Protein AF-A0AAN4Z8K8-F1 (afdb_monomer)

pLDDT: mean 81.47, std 10.93, range [53.19, 94.12]

Structure (mmCIF, N/CA/C/O backbone):
data_AF-A0AAN4Z8K8-F1
#
_entry.id   AF-A0AAN4Z8K8-F1
#
loop_
_atom_site.group_PDB
_atom_site.id
_atom_site.type_symbol
_atom_site.label_atom_id
_atom_site.label_alt_id
_atom_site.label_comp_id
_atom_site.label_asym_id
_atom_site.label_entity_id
_atom_site.label_seq_id
_atom_site.pdbx_PDB_ins_code
_atom_site.Cartn_x
_atom_site.Cartn_y
_atom_site.Cartn_z
_atom_site.occupancy
_atom_site.B_iso_or_equiv
_atom_site.auth_seq_id
_atom_site.auth_comp_id
_atom_site.auth_asym_id
_atom_site.auth_atom_id
_atom_site.pdbx_PDB_model_num
ATOM 1 N N . MET A 1 1 ? -14.225 3.696 24.493 1.00 53.19 1 MET A N 1
ATOM 2 C CA . MET A 1 1 ? -12.810 3.725 24.071 1.00 53.19 1 MET A CA 1
ATOM 3 C C . MET A 1 1 ? -12.779 4.013 22.584 1.00 53.19 1 MET A C 1
ATOM 5 O O . MET A 1 1 ? -13.603 3.450 21.871 1.00 53.19 1 MET A O 1
ATOM 9 N N . ASP A 1 2 ? -11.907 4.908 22.128 1.00 66.62 2 ASP A N 1
ATOM 10 C CA . ASP A 1 2 ? -11.734 5.139 20.694 1.00 66.62 2 ASP A CA 1
ATOM 11 C C . ASP A 1 2 ? -10.905 3.994 20.109 1.00 66.62 2 ASP A C 1
ATOM 13 O O . ASP A 1 2 ? -9.762 3.780 20.503 1.00 66.62 2 ASP A O 1
ATOM 17 N N . LEU A 1 3 ? -11.509 3.225 19.207 1.00 69.19 3 LEU A N 1
ATOM 18 C CA . LEU A 1 3 ? -10.825 2.118 18.547 1.00 69.19 3 LEU A CA 1
ATOM 19 C C . LEU A 1 3 ? -9.788 2.654 17.548 1.00 69.19 3 LEU A C 1
ATOM 21 O O . LEU A 1 3 ? -10.072 3.655 16.873 1.00 69.19 3 LEU A O 1
ATOM 25 N N . PRO A 1 4 ? -8.624 1.997 17.416 1.00 82.44 4 PRO A N 1
ATOM 26 C CA . PRO A 1 4 ? -7.584 2.371 16.467 1.00 82.44 4 PRO A CA 1
ATOM 27 C C . PRO A 1 4 ? -8.057 2.185 15.025 1.00 82.44 4 PRO A C 1
ATOM 29 O O . PRO A 1 4 ? -8.766 1.235 14.680 1.00 82.44 4 PRO A O 1
ATOM 32 N N . ARG A 1 5 ? -7.683 3.147 14.177 1.00 85.75 5 ARG A N 1
ATOM 33 C CA . ARG A 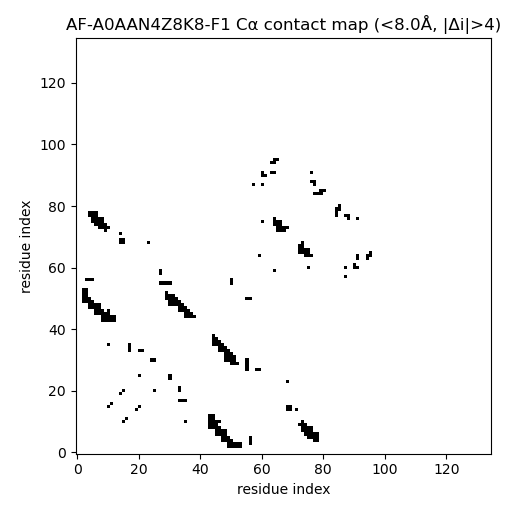1 5 ? -8.147 3.237 12.791 1.00 85.75 5 ARG A CA 1
ATOM 34 C C . ARG A 1 5 ? -6.997 3.580 11.859 1.00 85.75 5 ARG A C 1
ATOM 36 O O . ARG A 1 5 ? -6.257 4.531 12.122 1.00 85.75 5 ARG A O 1
ATOM 43 N N . LEU A 1 6 ? -6.918 2.847 10.754 1.00 88.56 6 LEU A N 1
ATOM 44 C CA . LEU A 1 6 ? -6.038 3.145 9.629 1.00 88.56 6 LEU A CA 1
ATOM 45 C C . LEU A 1 6 ? -6.885 3.587 8.440 1.00 88.56 6 LEU A C 1
ATOM 47 O O . LEU A 1 6 ? -7.910 2.975 8.139 1.00 88.56 6 LEU A O 1
ATOM 51 N N . PHE A 1 7 ? -6.468 4.653 7.771 1.00 88.75 7 PHE A N 1
ATOM 52 C CA . PHE A 1 7 ? -7.065 5.087 6.517 1.00 88.75 7 PHE A CA 1
ATOM 53 C C . PHE A 1 7 ? -6.443 4.333 5.356 1.00 88.75 7 PHE A C 1
ATOM 55 O O . PHE A 1 7 ? -5.225 4.248 5.258 1.00 88.75 7 PHE A O 1
ATOM 62 N N . LEU A 1 8 ? -7.305 3.832 4.480 1.00 90.06 8 LEU A N 1
ATOM 63 C CA . LEU A 1 8 ? -6.951 3.247 3.198 1.00 90.06 8 LEU A CA 1
ATOM 64 C C . LEU A 1 8 ? -7.023 4.332 2.127 1.00 90.06 8 LEU A C 1
ATOM 66 O O . LEU A 1 8 ? -8.065 4.970 1.953 1.00 90.06 8 LEU A O 1
ATOM 70 N N . HIS A 1 9 ? -5.954 4.488 1.364 1.00 87.69 9 HIS A N 1
ATOM 71 C CA . HIS A 1 9 ? -5.903 5.349 0.188 1.00 87.69 9 HIS A CA 1
ATOM 72 C C . HIS A 1 9 ? -5.672 4.512 -1.063 1.00 87.69 9 HIS A C 1
ATOM 74 O O . HIS A 1 9 ? -5.152 3.401 -0.990 1.00 87.69 9 HIS A O 1
ATOM 80 N N . ASN A 1 10 ? -6.031 5.075 -2.218 1.00 86.44 10 ASN A N 1
ATOM 81 C CA . ASN A 1 10 ? -5.909 4.414 -3.518 1.00 86.44 10 ASN A CA 1
ATOM 82 C C . ASN A 1 10 ? -6.753 3.126 -3.637 1.00 86.44 10 ASN A C 1
ATOM 84 O O . ASN A 1 10 ? -6.348 2.126 -4.226 1.00 86.44 10 ASN A O 1
ATOM 88 N N . VAL A 1 11 ? -7.961 3.135 -3.062 1.00 86.38 11 VAL A N 1
ATOM 89 C CA . VAL A 1 11 ? -8.885 2.001 -3.161 1.00 86.38 11 VAL A CA 1
ATOM 90 C C . VAL A 1 11 ? -9.561 2.029 -4.539 1.00 86.38 11 VAL A C 1
ATOM 92 O O . VAL A 1 11 ? -10.409 2.882 -4.815 1.00 86.38 11 VAL A O 1
ATOM 95 N N . ASP A 1 12 ? -9.190 1.098 -5.418 1.00 83.12 12 ASP A N 1
ATOM 96 C CA . ASP A 1 12 ? -9.807 0.913 -6.726 1.00 83.12 12 ASP A CA 1
ATOM 97 C C . ASP A 1 12 ? -11.117 0.128 -6.589 1.00 83.12 12 ASP A C 1
ATOM 99 O O . ASP A 1 12 ? -11.156 -0.992 -6.088 1.00 83.12 12 ASP A O 1
ATOM 103 N N . LYS A 1 13 ? -12.216 0.692 -7.089 1.00 77.25 13 LYS A N 1
ATOM 104 C CA . LYS A 1 13 ? -13.541 0.054 -7.062 1.00 77.25 13 LYS A CA 1
ATOM 105 C C . LYS A 1 13 ? -13.606 -1.306 -7.774 1.00 77.25 13 LYS A C 1
ATOM 107 O O . LYS A 1 13 ? -14.508 -2.079 -7.472 1.00 77.25 13 LYS A O 1
ATOM 112 N N . LYS A 1 14 ? -12.729 -1.566 -8.748 1.00 80.31 14 LYS A N 1
ATOM 113 C CA . LYS A 1 14 ? -12.686 -2.815 -9.520 1.00 80.31 14 LYS A CA 1
ATOM 114 C C . LYS A 1 14 ? -11.864 -3.893 -8.823 1.00 80.31 14 LYS A C 1
ATOM 116 O O . LYS A 1 14 ? -12.213 -5.062 -8.921 1.00 80.31 14 LYS A O 1
ATOM 121 N N . HIS A 1 15 ? -10.794 -3.494 -8.138 1.00 82.44 15 HIS A N 1
ATOM 122 C CA . HIS A 1 15 ? -9.789 -4.421 -7.611 1.00 82.44 15 HIS A CA 1
ATOM 123 C C . HIS A 1 15 ? -9.826 -4.557 -6.083 1.00 82.44 15 HIS A C 1
ATOM 125 O O . HIS A 1 15 ? -9.408 -5.586 -5.559 1.00 82.44 15 HIS A O 1
ATOM 131 N N . HIS A 1 16 ? -10.378 -3.565 -5.378 1.00 86.56 16 HIS A N 1
ATOM 132 C CA . HIS A 1 16 ? -10.407 -3.448 -3.916 1.00 86.56 16 HIS A CA 1
ATOM 133 C C . HIS A 1 16 ? -11.849 -3.382 -3.385 1.00 86.56 16 HIS A C 1
ATOM 135 O O . HIS A 1 16 ? -12.233 -2.469 -2.651 1.00 86.56 16 HIS A O 1
ATOM 141 N N . GLY A 1 17 ? -12.681 -4.344 -3.793 1.00 86.25 17 GLY A N 1
ATOM 142 C CA . GLY A 1 17 ? -14.004 -4.543 -3.197 1.00 86.25 17 GLY A CA 1
ATOM 143 C C . GLY A 1 17 ? 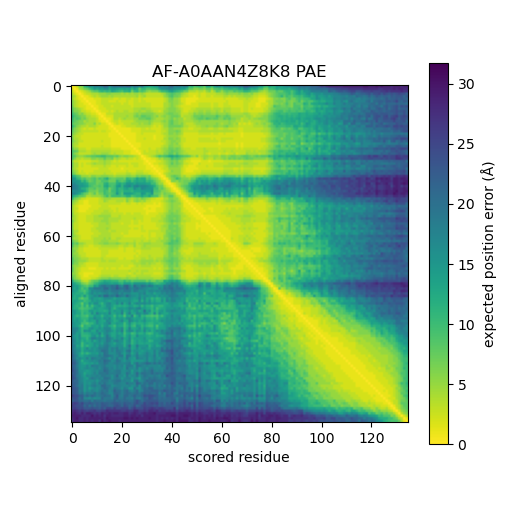-13.908 -4.935 -1.719 1.00 86.25 17 GLY A C 1
ATOM 144 O O . GLY A 1 17 ? -12.869 -5.413 -1.268 1.00 86.25 17 GLY A O 1
ATOM 145 N N . LEU A 1 18 ? -14.998 -4.764 -0.963 1.00 88.75 18 LEU A N 1
ATOM 146 C CA . LEU A 1 18 ? -15.002 -5.042 0.479 1.00 88.75 18 LEU A CA 1
ATOM 147 C C . LEU A 1 18 ? -14.584 -6.485 0.796 1.00 88.75 18 LEU A C 1
ATOM 149 O O . LEU A 1 18 ? -13.758 -6.682 1.673 1.00 88.75 18 LEU A O 1
ATOM 153 N N . SER A 1 19 ? -15.064 -7.464 0.023 1.00 89.69 19 SER A N 1
ATOM 154 C CA . SER A 1 19 ? -14.691 -8.874 0.188 1.00 89.69 19 SER A CA 1
ATOM 155 C C . SER A 1 19 ? -13.190 -9.119 0.015 1.00 89.69 19 SER A C 1
ATOM 157 O O . SER A 1 19 ? -12.603 -9.868 0.783 1.00 89.69 19 SER A O 1
ATOM 159 N N . VAL A 1 20 ? -12.561 -8.458 -0.961 1.00 91.19 20 VAL A N 1
ATOM 160 C CA . VAL A 1 20 ? -11.117 -8.571 -1.219 1.00 91.19 20 VAL A CA 1
ATOM 161 C C . VAL A 1 20 ? -10.320 -7.961 -0.069 1.00 91.19 20 VAL A C 1
ATOM 163 O O . VAL A 1 20 ? -9.317 -8.522 0.362 1.00 91.19 20 VAL A O 1
ATOM 166 N N . LEU A 1 21 ? -10.759 -6.802 0.429 1.00 91.50 21 LEU A N 1
ATOM 167 C CA . LEU A 1 21 ? -10.104 -6.150 1.559 1.00 91.50 21 LEU A CA 1
ATOM 168 C C . LEU A 1 21 ? -10.273 -6.965 2.845 1.00 91.50 21 LEU A C 1
ATOM 170 O O . LEU A 1 21 ? -9.302 -7.110 3.582 1.00 91.50 21 LEU A O 1
ATOM 174 N N . ASP A 1 22 ? -11.458 -7.521 3.099 1.00 90.88 22 ASP A N 1
ATOM 175 C CA . ASP A 1 22 ? -11.713 -8.377 4.263 1.00 90.88 22 ASP A CA 1
ATOM 176 C C . ASP A 1 22 ? -10.858 -9.647 4.216 1.00 90.88 22 ASP A C 1
ATOM 178 O O . ASP A 1 22 ? -10.262 -10.020 5.223 1.00 90.88 22 ASP A O 1
ATOM 182 N N . GLU A 1 23 ? -10.732 -10.280 3.048 1.00 92.12 23 GLU A N 1
ATOM 183 C CA . GLU A 1 23 ? -9.859 -11.440 2.863 1.00 92.12 23 GLU A CA 1
ATOM 184 C C . GLU A 1 23 ? -8.385 -11.075 3.094 1.00 92.12 23 GLU A C 1
ATOM 186 O O . GLU A 1 23 ? -7.691 -11.730 3.874 1.00 92.12 23 GLU A O 1
ATOM 191 N N . TYR A 1 24 ? -7.910 -9.988 2.476 1.00 92.81 24 TYR A N 1
ATOM 192 C CA . TYR A 1 24 ? -6.513 -9.574 2.582 1.00 92.81 24 TYR A CA 1
ATOM 193 C C . TYR A 1 24 ? -6.131 -9.151 4.003 1.00 92.81 24 TYR A C 1
ATOM 195 O O . TYR A 1 24 ? -5.092 -9.570 4.512 1.00 92.81 24 TYR A O 1
ATOM 203 N N . PHE A 1 25 ? -6.944 -8.311 4.649 1.00 91.50 25 PHE A N 1
ATOM 204 C CA . PHE A 1 25 ? -6.657 -7.810 5.994 1.00 91.50 25 PHE A CA 1
ATOM 205 C C . PHE A 1 25 ? -7.068 -8.790 7.096 1.00 91.50 25 PHE A C 1
ATOM 207 O O . PHE A 1 25 ? -6.551 -8.694 8.209 1.00 91.50 25 PHE A O 1
ATOM 214 N N . GLY A 1 26 ? -7.911 -9.779 6.791 1.00 87.56 26 GLY A N 1
ATOM 215 C CA . GLY A 1 26 ? -8.294 -10.845 7.716 1.00 87.56 26 GLY A CA 1
ATOM 216 C C . GLY A 1 26 ? -7.102 -11.641 8.256 1.00 87.56 26 GLY A C 1
ATOM 217 O O . GLY A 1 26 ? -7.150 -12.116 9.392 1.00 87.56 26 GLY A O 1
ATOM 218 N N . LYS A 1 27 ? -5.991 -11.702 7.507 1.00 89.19 27 LYS A N 1
ATOM 219 C CA . LYS A 1 27 ? -4.743 -12.352 7.943 1.00 89.19 27 LYS A CA 1
ATOM 220 C C . LYS A 1 27 ? -4.085 -11.693 9.162 1.00 89.19 27 LYS A C 1
ATOM 222 O O . LYS A 1 27 ? -3.321 -12.348 9.861 1.00 89.19 27 LYS A O 1
ATOM 227 N N . TYR A 1 28 ? -4.368 -10.415 9.428 1.00 85.69 28 TYR A N 1
ATOM 228 C CA . TYR A 1 28 ? -3.757 -9.686 10.544 1.00 85.69 28 TYR A CA 1
ATOM 229 C C . TYR A 1 28 ? -4.451 -9.933 11.886 1.00 85.69 28 TYR A C 1
ATOM 231 O O . TYR A 1 28 ? -3.933 -9.500 12.912 1.00 85.69 28 TYR A O 1
ATOM 239 N N . HIS A 1 29 ? -5.576 -10.666 11.892 1.00 80.88 29 HIS A N 1
ATOM 240 C CA . HIS A 1 29 ? -6.479 -10.811 13.036 1.00 80.88 29 HIS A CA 1
ATOM 241 C C . HIS A 1 29 ? -6.896 -9.443 13.628 1.00 80.88 29 HIS A C 1
ATOM 243 O O . HIS A 1 29 ? -6.405 -8.381 13.259 1.00 80.88 29 HIS A O 1
ATOM 249 N N . GLY A 1 30 ? -7.918 -9.411 14.483 1.00 86.62 30 GLY A N 1
ATOM 250 C CA . GLY A 1 30 ? -8.298 -8.162 15.160 1.00 86.62 30 GLY A CA 1
ATOM 251 C C . GLY A 1 30 ? -8.912 -7.061 14.278 1.00 86.62 30 GLY A C 1
ATOM 252 O O . GLY A 1 30 ? -9.280 -6.020 14.816 1.00 86.62 30 GLY A O 1
ATOM 253 N N . VAL A 1 31 ? -9.104 -7.274 12.971 1.00 91.44 31 VAL A N 1
ATOM 254 C CA . VAL A 1 31 ? -9.939 -6.400 12.132 1.00 91.44 31 VAL A CA 1
ATOM 255 C C . VAL A 1 31 ? -11.385 -6.497 12.612 1.00 91.44 31 VAL A C 1
ATOM 257 O O . VAL A 1 31 ? -11.955 -7.583 12.712 1.00 91.44 31 VAL A O 1
ATOM 260 N N . GLU A 1 32 ? -11.970 -5.355 12.951 1.00 90.69 32 GLU A N 1
ATOM 261 C CA . GLU A 1 32 ? -13.357 -5.250 13.407 1.00 90.69 32 GLU A CA 1
ATOM 262 C C . GLU A 1 32 ? -14.289 -4.860 12.264 1.00 90.69 32 GLU A C 1
ATOM 264 O O . GLU A 1 32 ? -15.387 -5.395 12.145 1.00 90.69 32 GLU A O 1
ATOM 269 N N . ALA A 1 33 ? -13.854 -3.916 11.430 1.00 90.38 33 ALA A N 1
ATOM 270 C CA . ALA A 1 33 ? -14.631 -3.461 10.291 1.00 90.38 33 ALA A CA 1
ATOM 271 C C . ALA A 1 33 ? -13.740 -2.800 9.243 1.00 90.38 33 ALA A C 1
ATOM 273 O O . ALA A 1 33 ? -12.852 -2.011 9.578 1.00 90.38 33 ALA A O 1
ATOM 274 N N . ILE A 1 34 ? -14.061 -3.038 7.974 1.00 91.44 34 ILE A N 1
ATOM 275 C CA . ILE A 1 34 ? -13.542 -2.277 6.842 1.00 91.44 34 ILE A CA 1
ATOM 276 C C . ILE A 1 34 ? -14.692 -1.469 6.254 1.00 91.44 34 ILE A C 1
ATOM 278 O O . ILE A 1 34 ? -15.811 -1.944 6.088 1.00 91.44 34 ILE A O 1
ATOM 282 N N . THR A 1 35 ? -14.432 -0.201 5.968 1.00 89.25 35 THR A N 1
ATOM 283 C CA . THR A 1 35 ? -15.412 0.700 5.361 1.00 89.25 35 THR A CA 1
ATOM 284 C C . THR A 1 35 ? -14.782 1.386 4.168 1.00 89.25 35 THR A C 1
ATOM 286 O O . THR A 1 35 ? -13.640 1.830 4.242 1.00 89.25 35 THR A O 1
ATOM 289 N N . ILE A 1 36 ? -15.517 1.475 3.061 1.00 88.00 36 ILE A N 1
ATOM 290 C CA . ILE A 1 36 ? -15.059 2.140 1.841 1.00 88.00 36 ILE A CA 1
ATOM 291 C C . ILE A 1 36 ? -15.997 3.311 1.567 1.00 88.00 36 ILE A C 1
ATOM 293 O O . ILE A 1 36 ? -17.201 3.133 1.390 1.00 88.00 36 ILE A O 1
ATOM 297 N N . SER A 1 37 ? -15.440 4.514 1.503 1.00 79.31 37 SER A N 1
ATOM 298 C CA . SER A 1 37 ? -16.150 5.705 1.060 1.00 79.31 37 SER A CA 1
ATOM 299 C C . SER A 1 37 ? -16.366 5.635 -0.449 1.00 79.31 37 SER A C 1
ATOM 301 O O . SER A 1 37 ? -15.417 5.625 -1.235 1.00 79.31 37 SER A O 1
ATOM 303 N N . SER A 1 38 ? -17.627 5.613 -0.880 1.00 66.25 38 SER A N 1
ATOM 304 C CA . SER A 1 38 ? -17.983 5.861 -2.275 1.00 66.25 38 SER A CA 1
ATOM 305 C C . SER A 1 38 ? -18.338 7.334 -2.452 1.00 66.25 38 SER A C 1
ATOM 307 O O . SER A 1 38 ? -19.509 7.690 -2.578 1.00 66.25 38 SER A O 1
ATOM 309 N N . SER A 1 39 ?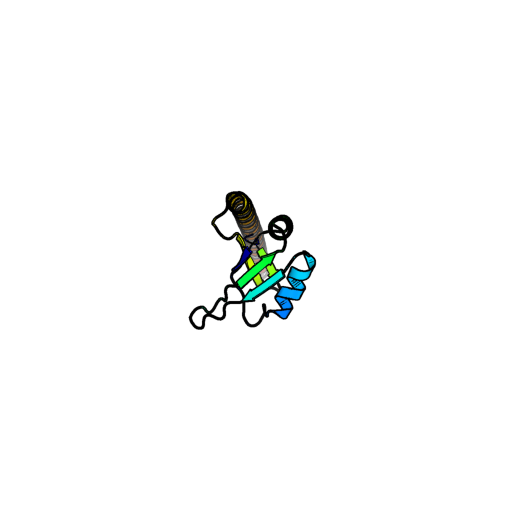 -17.340 8.217 -2.444 1.00 66.31 39 SER A N 1
ATOM 310 C CA . SER A 1 39 ? -17.595 9.589 -2.880 1.00 66.31 39 SER A CA 1
ATOM 311 C C . SER A 1 39 ? -17.696 9.610 -4.407 1.00 66.31 39 SER A C 1
ATOM 313 O O . SER A 1 39 ? -16.713 9.282 -5.072 1.00 66.31 39 SER A O 1
ATOM 315 N N . PRO A 1 40 ? -18.831 10.021 -5.000 1.00 59.34 40 PRO A N 1
ATOM 316 C CA . PRO A 1 40 ? -18.950 10.147 -6.453 1.00 59.34 40 PRO A CA 1
ATOM 317 C C . PRO A 1 40 ? -18.017 11.224 -7.033 1.00 59.34 40 PRO A C 1
ATOM 319 O O . PRO A 1 40 ? -17.810 11.263 -8.240 1.00 59.34 40 PRO A O 1
ATOM 322 N N . ARG A 1 41 ? -17.437 12.086 -6.182 1.00 62.34 41 ARG A N 1
ATOM 323 C CA . ARG A 1 41 ? -16.489 13.142 -6.570 1.00 62.34 41 ARG A CA 1
ATOM 324 C C . ARG A 1 41 ? -15.022 12.714 -6.517 1.00 62.34 41 ARG A C 1
ATOM 326 O O . ARG A 1 41 ? -14.180 13.493 -6.945 1.00 62.34 41 ARG A O 1
ATOM 333 N N . ASN A 1 42 ? -14.707 11.529 -5.987 1.00 59.09 42 ASN A N 1
ATOM 334 C CA . ASN A 1 42 ? -13.327 11.062 -5.872 1.00 59.09 42 ASN A CA 1
ATOM 335 C C . ASN A 1 42 ? -13.161 9.732 -6.631 1.00 59.09 42 ASN A C 1
ATOM 337 O O . ASN A 1 42 ? -13.724 8.722 -6.201 1.00 59.09 42 ASN A O 1
ATOM 341 N N . PRO A 1 43 ? -12.450 9.708 -7.778 1.00 58.09 43 PRO A N 1
ATOM 342 C CA . PRO A 1 43 ? -12.277 8.485 -8.564 1.00 58.09 43 PRO A CA 1
ATOM 343 C C . PRO A 1 43 ? -11.477 7.422 -7.801 1.00 58.09 43 PRO A C 1
ATOM 345 O O . PRO A 1 43 ? -11.722 6.230 -7.987 1.00 58.09 43 PRO A O 1
ATOM 348 N N . LEU A 1 44 ? -10.581 7.857 -6.910 1.00 60.53 44 LEU A N 1
ATOM 349 C CA . LEU A 1 44 ? -9.906 7.014 -5.934 1.00 60.53 44 LEU A CA 1
ATOM 350 C C . LEU A 1 44 ? -10.738 6.995 -4.656 1.00 60.53 44 LEU A C 1
ATOM 352 O O . LEU A 1 44 ? -10.958 8.033 -4.023 1.00 60.53 44 LEU A O 1
ATOM 356 N N . ARG A 1 45 ? -11.232 5.811 -4.287 1.00 73.88 45 ARG A N 1
ATOM 357 C CA . ARG A 1 45 ? -11.962 5.659 -3.034 1.00 73.88 45 ARG A CA 1
ATOM 358 C C . ARG A 1 45 ? -10.966 5.727 -1.885 1.00 73.88 45 ARG A C 1
ATOM 360 O O . ARG A 1 45 ? -9.831 5.258 -1.982 1.00 73.88 45 ARG A O 1
ATOM 367 N N . THR A 1 46 ? -11.414 6.317 -0.791 1.00 83.88 46 THR A N 1
ATOM 368 C CA . THR A 1 46 ? -10.749 6.175 0.498 1.00 83.88 46 THR A CA 1
ATOM 369 C C . THR A 1 46 ? -11.525 5.170 1.321 1.00 83.88 46 THR A C 1
ATOM 371 O O . THR A 1 46 ? -12.732 4.995 1.152 1.00 83.88 46 THR A O 1
ATOM 374 N N . GLY A 1 47 ? -10.835 4.477 2.205 1.00 87.94 47 GLY A N 1
ATOM 375 C CA . GLY A 1 47 ? -11.455 3.575 3.152 1.00 87.94 47 GLY A CA 1
ATOM 376 C C . GLY A 1 47 ? -10.897 3.780 4.542 1.00 87.94 47 GLY A C 1
ATOM 377 O O . GLY A 1 47 ? -10.026 4.614 4.785 1.00 87.94 47 GLY A O 1
ATOM 378 N N . MET A 1 48 ? -11.419 3.000 5.466 1.00 89.62 48 MET A N 1
ATOM 379 C CA . MET A 1 48 ? -10.954 2.969 6.834 1.00 89.62 48 MET A CA 1
ATOM 380 C C . MET A 1 48 ? -11.084 1.550 7.363 1.00 89.62 48 MET A C 1
ATOM 382 O O . MET A 1 48 ? -12.150 0.941 7.248 1.00 89.62 48 MET A O 1
ATOM 386 N N . ILE A 1 49 ? -10.004 1.066 7.964 1.00 90.94 49 ILE A N 1
ATOM 387 C CA . ILE A 1 49 ? -9.958 -0.181 8.720 1.00 90.94 49 ILE A CA 1
ATOM 388 C C . ILE A 1 49 ? -10.019 0.174 10.195 1.00 90.94 49 ILE A C 1
ATOM 390 O O . ILE A 1 49 ? -9.298 1.060 10.662 1.00 90.94 49 ILE A O 1
ATOM 394 N N . ARG A 1 50 ? -10.881 -0.520 10.926 1.00 89.75 50 ARG A N 1
ATOM 395 C CA . ARG A 1 50 ? -10.973 -0.460 12.378 1.00 89.75 50 ARG A CA 1
ATOM 396 C C . ARG A 1 50 ? -10.422 -1.747 12.965 1.00 89.75 50 ARG A C 1
ATOM 398 O O . ARG A 1 50 ? -10.795 -2.828 12.512 1.00 89.75 50 ARG A O 1
ATOM 405 N N . PHE A 1 51 ? -9.584 -1.610 13.982 1.00 89.56 51 PHE A N 1
ATOM 406 C CA . PHE A 1 51 ? -8.990 -2.732 14.696 1.00 89.56 51 PHE A CA 1
ATOM 407 C C . PHE A 1 51 ? -9.483 -2.774 16.140 1.00 89.56 51 PHE A C 1
ATOM 409 O O . PHE A 1 51 ? -9.798 -1.734 16.721 1.00 89.56 51 PHE A O 1
ATOM 416 N N . LYS A 1 52 ? -9.516 -3.975 16.720 1.00 89.25 52 LYS A N 1
ATOM 417 C CA . LYS A 1 52 ? -9.880 -4.204 18.123 1.00 89.25 52 LYS A CA 1
ATOM 418 C C . LYS A 1 52 ? -8.846 -3.610 19.074 1.00 89.25 52 LYS A C 1
ATOM 420 O O . LYS A 1 52 ? -9.213 -3.062 20.110 1.00 89.25 52 LYS A O 1
ATOM 425 N N . THR A 1 53 ? -7.563 -3.718 18.727 1.00 86.88 53 THR A N 1
ATOM 426 C CA . THR A 1 53 ? -6.451 -3.221 19.544 1.00 86.88 53 THR A CA 1
ATOM 427 C C . THR A 1 53 ? -5.453 -2.423 18.715 1.00 86.88 53 THR A C 1
ATOM 429 O O . THR A 1 53 ? -5.420 -2.509 17.485 1.00 86.88 53 THR A O 1
ATOM 432 N N . ILE A 1 54 ? -4.637 -1.605 19.386 1.00 83.62 54 ILE A N 1
ATOM 433 C CA . ILE A 1 54 ? -3.629 -0.801 18.689 1.00 83.62 54 ILE A CA 1
ATOM 434 C C . ILE A 1 54 ? -2.483 -1.664 18.170 1.00 83.62 54 ILE A C 1
ATOM 436 O O . ILE A 1 54 ? -1.891 -1.342 17.145 1.00 83.62 54 ILE A O 1
ATOM 440 N N . ASP A 1 55 ? -2.195 -2.772 18.846 1.00 85.00 55 ASP A N 1
ATOM 441 C CA . ASP A 1 55 ? -1.134 -3.681 18.437 1.00 85.00 55 ASP A CA 1
ATOM 442 C C . ASP A 1 55 ? -1.504 -4.425 17.149 1.00 85.00 55 ASP A C 1
ATOM 444 O O . ASP A 1 55 ? -0.630 -4.640 16.314 1.00 85.00 55 ASP A O 1
ATOM 448 N N . ASP A 1 56 ? -2.790 -4.703 16.911 1.00 87.56 56 ASP A N 1
ATOM 449 C CA . ASP A 1 56 ? -3.259 -5.229 15.620 1.00 87.56 56 ASP A CA 1
ATOM 450 C C . ASP A 1 56 ? -3.006 -4.219 14.487 1.00 87.56 56 ASP A C 1
ATOM 452 O O . ASP A 1 56 ? -2.478 -4.571 13.434 1.00 87.56 56 ASP A O 1
ATOM 456 N N . ALA A 1 57 ? -3.306 -2.936 14.725 1.00 85.38 57 ALA A N 1
ATOM 457 C CA . ALA A 1 57 ? -3.041 -1.875 13.754 1.00 85.38 57 ALA A CA 1
ATOM 458 C C . ALA A 1 57 ? -1.533 -1.668 13.507 1.00 85.38 57 ALA A C 1
ATOM 460 O O . ALA A 1 57 ? -1.129 -1.395 12.377 1.00 85.38 57 ALA A O 1
ATOM 461 N N . LYS A 1 58 ? -0.693 -1.808 14.545 1.00 84.50 58 LYS A N 1
ATOM 462 C CA . LYS A 1 58 ? 0.773 -1.731 14.419 1.00 84.50 58 LYS A CA 1
ATOM 463 C C . LYS A 1 58 ? 1.322 -2.849 13.544 1.00 84.50 58 LYS A C 1
ATOM 465 O O . LYS A 1 58 ? 2.093 -2.541 12.648 1.00 84.50 58 LYS A O 1
ATOM 470 N N . ARG A 1 59 ? 0.892 -4.100 13.746 1.00 86.69 59 ARG A N 1
ATOM 471 C CA . ARG A 1 59 ? 1.357 -5.253 12.949 1.00 86.69 59 ARG A CA 1
ATOM 4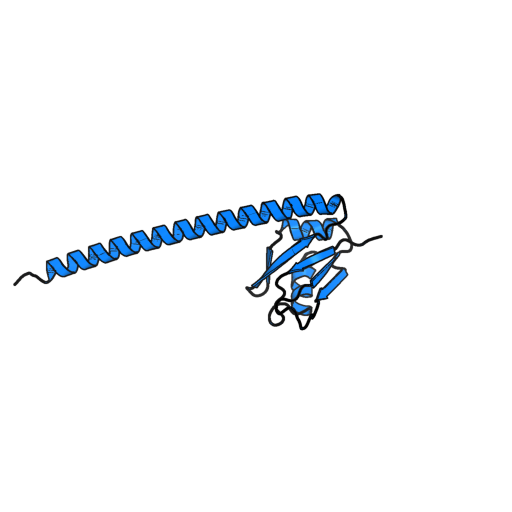72 C C . ARG A 1 59 ? 1.156 -5.041 11.453 1.00 86.69 59 ARG A C 1
ATOM 474 O O . ARG A 1 59 ? 2.039 -5.349 10.664 1.00 86.69 59 ARG A O 1
ATOM 481 N N . VAL A 1 60 ? 0.014 -4.470 11.067 1.00 88.88 60 VAL A N 1
ATOM 482 C CA . VAL A 1 60 ? -0.257 -4.156 9.656 1.00 88.88 60 VAL A CA 1
ATOM 483 C C . VAL A 1 60 ? 0.758 -3.146 9.115 1.00 88.88 60 VAL A C 1
ATOM 485 O O . VAL A 1 60 ? 1.262 -3.312 8.014 1.00 88.88 60 VAL A O 1
ATOM 488 N N . LEU A 1 61 ? 1.098 -2.121 9.900 1.00 84.75 61 LEU A N 1
ATOM 489 C CA . LEU A 1 61 ? 2.072 -1.099 9.506 1.00 84.75 61 LEU A CA 1
ATOM 490 C C . LEU A 1 61 ? 3.533 -1.565 9.599 1.00 84.75 61 LEU A C 1
ATOM 492 O O . LEU A 1 61 ? 4.378 -1.001 8.907 1.00 84.75 61 LEU A O 1
ATOM 496 N N . GLU A 1 62 ? 3.839 -2.565 10.429 1.00 84.50 62 GLU A N 1
ATOM 497 C CA . GLU A 1 62 ? 5.156 -3.216 10.499 1.00 84.50 62 GLU A CA 1
ATOM 498 C C . GLU A 1 62 ? 5.469 -3.997 9.218 1.00 84.50 62 GLU A C 1
ATOM 500 O O . GLU A 1 62 ? 6.598 -3.931 8.734 1.00 84.50 62 GLU A O 1
ATOM 505 N N . ASP A 1 63 ? 4.461 -4.645 8.622 1.00 84.81 63 ASP A N 1
ATOM 506 C CA . ASP A 1 63 ? 4.556 -5.232 7.275 1.00 84.81 63 ASP A CA 1
ATOM 507 C C . ASP A 1 63 ? 4.784 -4.169 6.186 1.00 84.81 63 ASP A C 1
ATOM 509 O O . ASP A 1 63 ? 5.262 -4.466 5.090 1.00 84.81 63 ASP A O 1
ATOM 513 N N . GLY A 1 64 ? 4.467 -2.917 6.502 1.00 83.62 64 GLY A N 1
ATOM 514 C CA . GLY A 1 64 ? 4.704 -1.749 5.677 1.00 83.62 64 GLY A CA 1
ATOM 515 C C . GLY A 1 64 ? 3.424 -0.949 5.435 1.00 83.62 64 GLY A C 1
ATOM 516 O O . GLY A 1 64 ? 2.323 -1.481 5.465 1.00 83.62 64 GLY A O 1
ATOM 517 N N . PRO A 1 65 ? 3.534 0.355 5.146 1.00 85.81 65 PRO A N 1
ATOM 518 C CA . PRO A 1 65 ? 2.370 1.197 4.888 1.00 85.81 65 PRO A CA 1
ATOM 519 C C . PRO A 1 65 ? 1.790 1.018 3.479 1.00 85.81 65 PRO A C 1
ATOM 521 O O . PRO A 1 65 ? 0.770 1.625 3.167 1.00 85.81 65 PRO A O 1
ATOM 524 N N . VAL A 1 66 ? 2.440 0.243 2.605 1.00 89.69 66 VAL A N 1
ATOM 525 C CA . VAL A 1 66 ? 1.981 -0.007 1.234 1.00 89.69 66 VAL A CA 1
ATOM 526 C C . VAL A 1 66 ? 1.751 -1.493 1.052 1.00 89.69 66 VAL A C 1
ATOM 528 O O . VAL A 1 66 ? 2.685 -2.281 1.161 1.00 89.69 66 VAL A O 1
ATOM 531 N N . HIS A 1 67 ? 0.520 -1.856 0.719 1.00 89.88 67 HIS A N 1
ATOM 532 C CA . HIS A 1 67 ? 0.125 -3.232 0.468 1.00 89.88 67 HIS A CA 1
ATOM 533 C C . HIS A 1 67 ? -0.312 -3.389 -0.980 1.00 89.88 67 HIS A C 1
ATOM 535 O O . HIS A 1 67 ? -1.213 -2.689 -1.438 1.00 89.88 67 HIS A O 1
ATOM 541 N N . THR A 1 68 ? 0.291 -4.337 -1.687 1.00 90.75 68 THR A N 1
ATOM 542 C CA . THR A 1 68 ? -0.140 -4.705 -3.035 1.00 90.75 68 THR A CA 1
ATOM 543 C C . THR A 1 68 ? -1.254 -5.747 -2.938 1.00 90.75 68 THR A C 1
ATOM 545 O O . THR A 1 68 ? -1.035 -6.860 -2.455 1.00 90.75 68 THR A O 1
ATOM 548 N N . ILE A 1 69 ? -2.454 -5.391 -3.397 1.00 90.06 69 ILE A N 1
ATOM 549 C CA . ILE A 1 69 ? -3.652 -6.237 -3.394 1.00 90.06 69 ILE A CA 1
ATOM 550 C C . ILE A 1 69 ? -4.110 -6.387 -4.846 1.00 90.06 69 ILE A C 1
ATOM 552 O O . ILE A 1 69 ? -4.324 -5.399 -5.539 1.00 90.06 69 ILE A O 1
ATOM 556 N N . ASN A 1 70 ? -4.210 -7.622 -5.349 1.00 88.31 70 ASN A N 1
ATOM 557 C CA . ASN A 1 70 ? -4.539 -7.899 -6.758 1.00 88.31 70 ASN A CA 1
ATOM 558 C C . ASN A 1 70 ? -3.653 -7.154 -7.782 1.00 88.31 70 ASN A C 1
ATOM 560 O O . ASN A 1 70 ? -4.112 -6.814 -8.868 1.00 88.31 70 ASN A O 1
ATOM 564 N N . GLY A 1 71 ? -2.385 -6.893 -7.441 1.00 86.31 71 GLY A N 1
ATOM 565 C CA . GLY A 1 71 ? -1.447 -6.158 -8.299 1.00 86.31 71 GLY A CA 1
ATOM 566 C C . GLY A 1 71 ? -1.569 -4.631 -8.234 1.00 86.31 71 GLY A C 1
ATOM 567 O O . GLY A 1 71 ? -0.903 -3.945 -9.004 1.00 86.31 71 GLY A O 1
ATOM 568 N N . HIS A 1 72 ? -2.385 -4.093 -7.324 1.00 86.69 72 HIS A N 1
ATOM 569 C CA . HIS A 1 72 ? -2.569 -2.658 -7.130 1.00 86.69 72 HIS A CA 1
ATOM 570 C C . HIS A 1 72 ? -2.151 -2.234 -5.720 1.00 86.69 72 HIS A C 1
ATOM 572 O O . HIS A 1 72 ? -2.500 -2.878 -4.732 1.00 86.69 72 HIS A O 1
ATOM 578 N N . ASP A 1 73 ? -1.412 -1.131 -5.626 1.00 89.06 73 ASP A N 1
ATOM 579 C CA . ASP A 1 73 ? -0.903 -0.627 -4.351 1.00 89.06 73 ASP A CA 1
ATOM 580 C C . ASP A 1 73 ? -1.972 0.170 -3.594 1.00 89.06 73 ASP A C 1
ATOM 582 O O . ASP A 1 73 ? -2.559 1.124 -4.111 1.00 89.06 73 ASP A O 1
ATOM 586 N N . VAL A 1 74 ? -2.185 -0.207 -2.338 1.00 89.75 74 VAL A N 1
ATOM 587 C CA . VAL A 1 74 ? -3.046 0.468 -1.369 1.00 89.75 74 VAL A CA 1
ATOM 588 C C . VAL A 1 74 ? -2.175 1.027 -0.256 1.00 89.75 74 VAL A C 1
ATOM 590 O O . VAL A 1 74 ? -1.334 0.320 0.299 1.00 89.75 74 VAL A O 1
ATOM 593 N N . PHE A 1 75 ? -2.391 2.293 0.089 1.00 89.25 75 PHE A N 1
ATOM 594 C CA . PHE A 1 75 ? -1.602 2.974 1.114 1.00 89.25 75 PHE A CA 1
ATOM 595 C C . PHE A 1 75 ? -2.391 3.068 2.412 1.00 89.25 75 PHE A C 1
ATOM 597 O O . PHE A 1 75 ? -3.566 3.442 2.406 1.00 89.25 75 PHE A O 1
ATOM 604 N N . LEU A 1 76 ? -1.731 2.768 3.522 1.00 89.81 76 LEU A N 1
ATOM 605 C CA . LEU A 1 76 ? -2.272 2.888 4.862 1.00 89.81 76 LEU A CA 1
ATOM 606 C C . LEU A 1 76 ? -1.648 4.072 5.582 1.00 89.81 76 LEU A C 1
ATOM 608 O O . LEU A 1 76 ? -0.428 4.217 5.631 1.00 89.81 76 LEU A O 1
ATOM 612 N N . THR A 1 77 ? -2.491 4.898 6.195 1.00 86.00 77 THR A N 1
ATOM 613 C CA .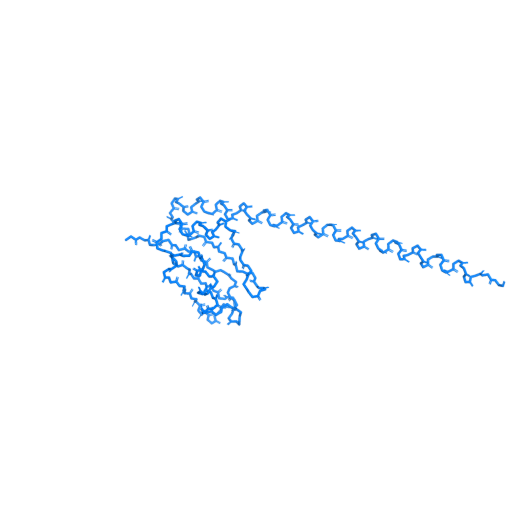 THR A 1 77 ? -2.028 5.963 7.090 1.00 86.00 77 THR A CA 1
ATOM 614 C C . THR A 1 77 ? -2.770 5.913 8.420 1.00 86.00 77 THR A C 1
ATOM 616 O O . THR A 1 77 ? -4.003 5.822 8.420 1.00 86.00 77 THR A O 1
ATOM 619 N N . PRO A 1 78 ? -2.078 6.044 9.560 1.00 81.94 78 PRO A N 1
ATOM 620 C CA . PRO A 1 78 ? -2.734 6.228 10.850 1.00 81.94 78 PRO A CA 1
ATOM 621 C C . PRO A 1 78 ? -3.594 7.492 10.843 1.00 81.94 78 PRO A C 1
ATOM 623 O O . PRO A 1 78 ? -3.238 8.491 10.219 1.00 81.94 78 PRO A O 1
ATOM 626 N N . ARG A 1 79 ? -4.712 7.485 11.570 1.00 71.94 79 ARG A N 1
ATOM 627 C CA . ARG A 1 79 ? -5.471 8.718 11.815 1.00 71.94 79 ARG A CA 1
ATOM 628 C C . ARG A 1 79 ? -4.663 9.663 12.708 1.00 71.94 79 ARG A C 1
ATOM 630 O O . ARG A 1 79 ? -4.338 9.305 13.832 1.00 71.94 79 ARG A O 1
ATOM 637 N N . GLU A 1 80 ? -4.382 10.883 12.267 1.00 57.41 80 GLU A N 1
ATOM 638 C CA . GLU A 1 80 ? -3.769 11.894 13.138 1.00 57.41 80 GLU A CA 1
ATOM 639 C C . GLU A 1 80 ? -4.674 12.187 14.350 1.00 57.41 80 GLU A C 1
ATOM 641 O O . GLU A 1 80 ? -5.881 12.386 14.190 1.00 57.41 80 GLU A O 1
ATOM 646 N N . GLY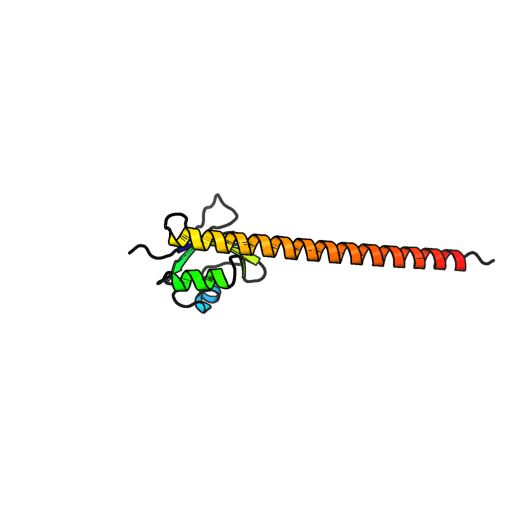 A 1 81 ? -4.117 12.172 15.570 1.00 58.16 81 GLY A N 1
ATOM 647 C CA . GLY A 1 81 ? -4.862 12.601 16.763 1.00 58.16 81 GLY A CA 1
ATOM 648 C C . GLY A 1 81 ? -4.438 12.025 18.118 1.00 58.16 81 GLY A C 1
ATOM 649 O O . GLY A 1 81 ? -4.754 12.635 19.132 1.00 58.16 81 GLY A O 1
ATOM 650 N N . THR A 1 82 ? -3.708 10.907 18.177 1.00 61.59 82 THR A N 1
ATOM 651 C CA . THR A 1 82 ? -3.201 10.336 19.444 1.00 61.59 82 THR A CA 1
ATOM 652 C C . THR A 1 82 ? -1.672 10.274 19.451 1.00 61.59 82 THR A C 1
ATOM 654 O O . THR A 1 82 ? -1.047 10.152 18.394 1.00 61.59 82 THR A O 1
ATOM 657 N N . ASP A 1 83 ? -1.038 10.359 20.627 1.00 61.38 83 ASP A N 1
ATOM 658 C CA . ASP A 1 83 ? 0.431 10.285 20.744 1.00 61.38 83 ASP A CA 1
ATOM 659 C C . ASP A 1 83 ? 1.001 8.951 20.233 1.00 61.38 83 ASP A C 1
ATOM 661 O O . ASP A 1 83 ? 2.120 8.899 19.720 1.00 61.38 83 ASP A O 1
ATOM 665 N N . GLU A 1 84 ? 0.208 7.880 20.274 1.00 60.81 84 GLU A N 1
ATOM 666 C CA . GLU A 1 84 ? 0.564 6.593 19.675 1.00 60.81 84 GLU A CA 1
ATOM 667 C C . GLU A 1 84 ? 0.549 6.635 18.136 1.00 60.81 84 GLU A C 1
ATOM 669 O O . GLU A 1 84 ? 1.425 6.052 17.494 1.00 60.81 84 GLU A O 1
ATOM 674 N N . ASN A 1 85 ? -0.355 7.411 17.527 1.00 62.62 85 ASN A N 1
ATOM 675 C CA . ASN A 1 85 ? -0.411 7.574 16.073 1.00 62.62 85 ASN A CA 1
ATOM 676 C C . ASN A 1 85 ? 0.743 8.429 15.525 1.00 62.62 85 ASN A C 1
ATOM 678 O O . ASN A 1 85 ? 1.154 8.219 14.385 1.00 62.62 85 ASN A O 1
ATOM 682 N N . LYS A 1 86 ? 1.345 9.318 16.332 1.00 65.00 86 LYS A N 1
ATOM 683 C CA . LYS A 1 86 ? 2.581 10.034 15.947 1.00 65.00 86 LYS A CA 1
ATOM 684 C C . LYS A 1 86 ? 3.758 9.076 15.739 1.00 65.00 86 LYS A C 1
ATOM 686 O O . LYS A 1 86 ? 4.532 9.251 14.800 1.00 65.00 86 LYS A O 1
ATOM 691 N N . LYS A 1 87 ? 3.878 8.035 16.575 1.00 66.38 87 LYS A N 1
ATOM 692 C CA . LYS A 1 87 ? 4.909 6.993 16.407 1.00 66.38 87 LYS A CA 1
ATOM 693 C C . LYS A 1 87 ? 4.665 6.169 15.141 1.00 66.38 87 LYS A C 1
ATOM 695 O O . LYS A 1 87 ? 5.603 5.904 14.394 1.00 66.38 87 LYS A O 1
ATOM 700 N N . LEU A 1 88 ? 3.405 5.835 14.861 1.00 65.88 88 LEU A N 1
ATOM 701 C CA . LEU A 1 88 ? 3.021 5.127 13.637 1.00 65.88 88 LEU A CA 1
ATOM 702 C C . LEU A 1 88 ? 3.273 5.954 12.363 1.00 65.88 88 LEU A C 1
ATOM 704 O O . LEU A 1 88 ? 3.705 5.408 11.349 1.00 65.88 88 LEU A O 1
ATOM 708 N N . LEU A 1 89 ? 3.063 7.273 12.411 1.00 68.62 89 LEU A N 1
ATOM 709 C CA . LEU A 1 89 ? 3.390 8.188 11.311 1.00 68.62 89 LEU A CA 1
ATOM 710 C C . LEU A 1 89 ? 4.891 8.222 11.015 1.00 68.62 89 LEU A C 1
ATOM 712 O O . LEU A 1 89 ? 5.281 8.190 9.848 1.00 68.62 89 LEU A O 1
ATOM 716 N N . ALA A 1 90 ? 5.738 8.233 12.047 1.00 70.50 90 ALA A N 1
ATOM 717 C CA . ALA A 1 90 ? 7.188 8.184 11.869 1.00 70.50 90 ALA A CA 1
ATOM 718 C C . ALA A 1 90 ? 7.637 6.879 11.182 1.00 70.50 90 ALA A C 1
ATOM 720 O O . ALA A 1 90 ? 8.423 6.930 10.236 1.00 70.50 90 ALA A O 1
ATOM 721 N N . LEU A 1 91 ? 7.080 5.732 11.593 1.00 69.44 91 LEU A N 1
ATOM 722 C CA . LEU A 1 91 ? 7.341 4.429 10.963 1.00 69.44 91 LEU A CA 1
ATOM 723 C C . LEU A 1 91 ? 6.884 4.396 9.499 1.00 69.44 91 LEU A C 1
ATOM 725 O O . LEU A 1 91 ? 7.647 4.004 8.619 1.00 69.44 91 LEU A O 1
ATOM 729 N N . THR A 1 92 ? 5.675 4.893 9.232 1.00 71.06 92 THR A N 1
ATOM 730 C CA . THR A 1 92 ? 5.108 4.985 7.876 1.00 71.06 92 THR A CA 1
ATOM 731 C C . THR A 1 92 ? 5.997 5.836 6.962 1.00 71.06 92 THR A C 1
ATOM 733 O O . THR A 1 92 ? 6.332 5.437 5.849 1.00 71.06 92 THR A O 1
ATOM 736 N N . SER A 1 93 ? 6.450 6.988 7.458 1.00 73.06 93 SER A N 1
ATOM 737 C CA . SER A 1 93 ? 7.306 7.917 6.709 1.00 73.06 93 SER A CA 1
ATOM 738 C C . SER A 1 93 ? 8.684 7.323 6.400 1.00 73.06 93 SER A C 1
ATOM 740 O O . SER A 1 93 ? 9.215 7.521 5.308 1.00 73.06 93 SER A O 1
ATOM 742 N N . ALA A 1 94 ? 9.272 6.596 7.354 1.00 75.62 94 ALA A N 1
ATOM 743 C CA . ALA A 1 94 ? 10.563 5.938 7.176 1.00 75.62 94 ALA A CA 1
ATOM 744 C C . ALA A 1 94 ? 10.482 4.793 6.153 1.00 75.62 94 ALA A C 1
ATOM 746 O O . ALA A 1 94 ? 11.341 4.691 5.278 1.00 75.62 94 ALA A O 1
ATOM 747 N N . ALA A 1 95 ? 9.425 3.978 6.219 1.00 75.38 95 ALA A N 1
ATOM 748 C CA . ALA A 1 95 ? 9.197 2.894 5.270 1.00 75.38 95 ALA A CA 1
ATOM 749 C C . ALA A 1 95 ? 8.956 3.413 3.841 1.00 75.38 95 ALA A C 1
ATOM 751 O O . ALA A 1 95 ? 9.513 2.865 2.891 1.00 75.38 95 ALA A O 1
ATOM 752 N N . LEU A 1 96 ? 8.196 4.506 3.684 1.00 76.06 96 LEU A N 1
ATOM 753 C CA . LEU A 1 96 ? 7.980 5.143 2.380 1.00 76.06 96 LEU A CA 1
ATOM 754 C C . LEU A 1 96 ? 9.286 5.665 1.769 1.00 76.06 96 LEU A C 1
ATOM 756 O O . LEU A 1 96 ? 9.565 5.368 0.612 1.00 76.06 96 LEU A O 1
ATOM 760 N N . LYS A 1 97 ? 10.122 6.363 2.552 1.00 79.19 97 LYS A N 1
ATOM 761 C CA . LYS A 1 97 ? 11.433 6.841 2.075 1.00 79.19 97 LYS A CA 1
ATOM 762 C C . LYS A 1 97 ? 12.336 5.699 1.619 1.00 79.19 97 LYS A C 1
ATOM 764 O O . LYS A 1 97 ? 12.981 5.813 0.584 1.00 79.19 97 LYS A O 1
ATOM 769 N N . LYS A 1 98 ? 12.353 4.593 2.366 1.00 78.38 98 LYS A N 1
ATOM 770 C CA . LYS A 1 98 ? 13.142 3.413 2.002 1.00 78.38 98 LYS A CA 1
ATOM 771 C C . LYS A 1 98 ? 12.669 2.807 0.675 1.00 78.38 98 LYS A C 1
ATOM 773 O O . LYS A 1 98 ? 13.496 2.527 -0.185 1.00 78.38 98 LYS A O 1
ATOM 778 N N . LYS A 1 99 ? 11.350 2.676 0.475 1.00 76.69 99 LYS A N 1
ATOM 779 C CA . LYS A 1 99 ? 10.772 2.174 -0.786 1.00 76.69 99 LYS A CA 1
ATOM 780 C C . LYS A 1 99 ? 11.096 3.102 -1.968 1.00 76.69 99 LYS A C 1
ATOM 782 O O . LYS A 1 99 ? 11.456 2.622 -3.038 1.00 76.69 99 LYS A O 1
ATOM 787 N N . GLU A 1 100 ? 11.035 4.423 -1.773 1.00 77.25 100 GLU A N 1
ATOM 788 C CA . GLU A 1 100 ? 11.434 5.401 -2.799 1.00 77.25 100 GLU A CA 1
ATOM 789 C C . GLU A 1 100 ? 12.929 5.322 -3.158 1.00 77.25 100 GLU A C 1
ATOM 791 O O . GLU A 1 100 ? 13.296 5.520 -4.319 1.00 77.25 100 GLU A O 1
ATOM 796 N N . GLU A 1 101 ? 13.805 5.065 -2.183 1.00 79.31 101 GLU A N 1
ATOM 797 C CA . GLU A 1 101 ? 15.240 4.872 -2.421 1.00 79.31 101 GLU A CA 1
ATOM 798 C C . GLU A 1 101 ? 15.524 3.575 -3.187 1.00 79.31 101 GLU A C 1
ATOM 800 O O . GLU A 1 101 ? 16.269 3.607 -4.168 1.00 79.31 101 GLU A O 1
ATOM 805 N N . GLU A 1 102 ? 14.881 2.468 -2.804 1.00 81.94 102 GLU A N 1
ATOM 806 C CA . GLU A 1 102 ? 14.992 1.177 -3.497 1.00 81.94 102 GLU A CA 1
ATOM 807 C C . GLU A 1 102 ? 14.525 1.286 -4.962 1.00 81.94 102 GLU A C 1
ATOM 809 O O . GLU A 1 102 ? 15.242 0.860 -5.871 1.00 81.94 102 GLU A O 1
ATOM 814 N N . GLU A 1 103 ? 13.391 1.949 -5.222 1.00 80.06 103 GLU A N 1
ATOM 815 C CA . GLU A 1 103 ? 12.868 2.144 -6.583 1.00 80.06 103 GLU A CA 1
ATOM 816 C C . GLU A 1 103 ? 13.789 3.034 -7.442 1.00 80.06 103 GLU A C 1
ATOM 818 O O . GLU A 1 103 ? 13.983 2.793 -8.639 1.00 80.06 103 GLU A O 1
ATOM 823 N N . LYS A 1 104 ? 14.407 4.063 -6.844 1.00 83.38 104 LYS A N 1
ATOM 824 C CA . LYS A 1 104 ? 15.408 4.898 -7.531 1.00 83.38 104 LYS A CA 1
ATOM 825 C C . LYS A 1 104 ? 16.668 4.109 -7.869 1.00 83.38 104 LYS A C 1
ATOM 827 O O . LYS A 1 104 ? 17.224 4.287 -8.956 1.00 83.38 104 LYS A O 1
ATOM 832 N N . GLU A 1 105 ? 17.134 3.259 -6.959 1.00 86.44 105 GLU A N 1
ATOM 833 C CA . GLU A 1 105 ? 18.318 2.436 -7.191 1.00 86.44 105 GLU A CA 1
ATOM 834 C C . GLU A 1 105 ? 18.071 1.398 -8.294 1.00 86.44 105 GLU A C 1
ATOM 836 O O . GLU A 1 105 ? 18.927 1.198 -9.162 1.00 86.44 105 GLU A O 1
ATOM 841 N N . GLU A 1 106 ? 16.887 0.785 -8.314 1.00 87.75 106 GLU A N 1
ATOM 842 C CA . GLU A 1 106 ? 16.490 -0.162 -9.353 1.00 87.75 106 GLU A CA 1
ATOM 843 C C . GLU A 1 106 ? 16.397 0.507 -10.730 1.00 87.75 106 GLU A C 1
ATOM 845 O O . GLU A 1 106 ? 17.020 0.024 -11.681 1.00 87.75 106 GLU A O 1
ATOM 850 N N . LYS A 1 107 ? 15.752 1.679 -10.830 1.00 86.00 107 LYS A N 1
ATOM 851 C CA . LYS A 1 107 ? 15.706 2.465 -12.078 1.00 86.00 107 LYS A CA 1
ATOM 852 C C . LYS A 1 107 ? 17.101 2.816 -12.590 1.00 86.00 107 LYS A C 1
ATOM 854 O O . LYS A 1 107 ? 17.373 2.668 -13.779 1.00 86.00 107 LYS A O 1
ATOM 859 N N . LYS A 1 108 ? 18.016 3.208 -11.698 1.00 88.88 108 LYS A N 1
ATOM 860 C CA . LYS A 1 108 ? 19.407 3.520 -12.063 1.00 88.88 108 LYS A CA 1
ATOM 861 C C . LYS A 1 108 ? 20.165 2.287 -12.569 1.00 88.88 108 LYS A C 1
ATOM 863 O O . LYS A 1 108 ? 20.946 2.382 -13.517 1.00 88.88 108 LYS A O 1
ATOM 868 N N . LYS A 1 109 ? 19.948 1.116 -11.958 1.00 89.56 109 LYS A N 1
ATOM 869 C CA . LYS A 1 109 ? 20.525 -0.157 -12.427 1.00 89.56 109 LYS A CA 1
ATOM 870 C C . LYS A 1 109 ? 19.960 -0.559 -13.788 1.00 89.56 109 LYS A C 1
ATOM 872 O O . LYS A 1 109 ? 20.716 -1.034 -14.636 1.00 89.56 109 LYS A O 1
ATOM 877 N N . GLU A 1 110 ? 18.662 -0.374 -14.007 1.00 90.38 110 GLU A N 1
ATOM 878 C CA . GLU A 1 110 ? 18.013 -0.683 -15.281 1.00 90.38 110 GLU A CA 1
ATOM 879 C C . GLU A 1 110 ? 18.502 0.236 -16.408 1.00 90.38 110 GLU A C 1
ATOM 881 O O . GLU A 1 110 ? 18.848 -0.246 -17.486 1.00 90.38 110 GLU A O 1
ATOM 886 N N . GLU A 1 111 ? 18.613 1.539 -16.147 1.00 90.69 111 GLU A N 1
ATOM 887 C CA . GLU A 1 111 ? 19.139 2.517 -17.102 1.00 90.69 111 GLU A CA 1
ATOM 888 C C . GLU A 1 111 ? 20.570 2.170 -17.528 1.00 90.69 111 GLU A C 1
ATOM 890 O O . GLU A 1 111 ? 20.854 2.068 -18.723 1.00 90.69 111 GLU A O 1
ATOM 895 N N . LYS A 1 112 ? 21.441 1.846 -16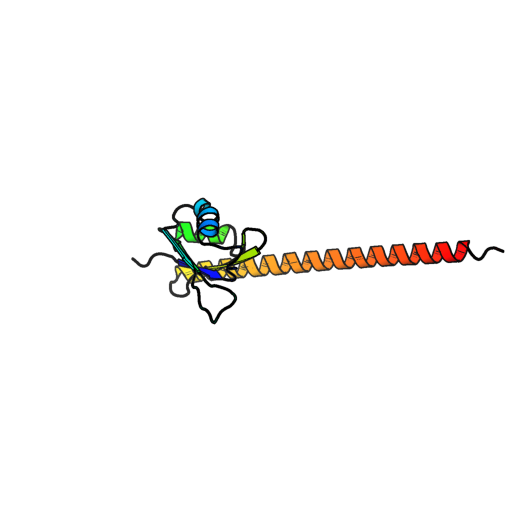.563 1.00 92.00 112 LYS A N 1
ATOM 896 C CA . LYS A 1 112 ? 22.813 1.411 -16.850 1.00 92.00 112 LYS A CA 1
ATOM 897 C C . LYS A 1 112 ? 22.857 0.143 -17.714 1.00 92.00 112 LYS A C 1
ATOM 899 O O . LYS A 1 112 ? 23.645 0.059 -18.653 1.00 92.00 112 LYS A O 1
ATOM 904 N N . ARG A 1 113 ? 21.986 -0.840 -17.445 1.00 91.94 113 ARG A N 1
ATOM 905 C CA . ARG A 1 113 ? 21.878 -2.061 -18.270 1.00 91.94 113 ARG A CA 1
ATOM 906 C C . ARG A 1 113 ? 21.426 -1.751 -19.699 1.00 91.94 113 ARG A C 1
ATOM 908 O O . ARG A 1 113 ? 21.955 -2.345 -20.637 1.00 91.94 113 ARG A O 1
ATOM 915 N N . ARG A 1 114 ? 20.467 -0.836 -19.877 1.00 91.50 114 ARG A N 1
ATOM 916 C CA . ARG A 1 114 ? 19.999 -0.405 -21.207 1.00 91.50 114 ARG A CA 1
ATOM 917 C C . ARG A 1 114 ? 21.104 0.304 -21.984 1.00 91.50 114 ARG A C 1
ATOM 919 O O . ARG A 1 114 ? 21.275 0.034 -23.172 1.00 91.50 114 ARG A O 1
ATOM 926 N N . GLU A 1 115 ? 21.878 1.158 -21.322 1.00 92.19 115 GLU A N 1
ATOM 927 C CA . GLU A 1 115 ? 23.002 1.860 -21.940 1.00 92.19 115 GLU A CA 1
ATOM 928 C C . GLU A 1 115 ? 24.104 0.885 -22.390 1.00 92.19 115 GLU A C 1
ATOM 930 O O . GLU A 1 115 ? 24.530 0.926 -23.545 1.00 92.19 115 GLU A O 1
ATOM 935 N N . GLU A 1 116 ? 24.492 -0.074 -21.543 1.00 92.50 116 GLU A N 1
ATOM 936 C CA . GLU A 1 116 ? 25.466 -1.117 -21.900 1.00 92.50 116 GLU A CA 1
ATOM 937 C C . GLU A 1 116 ? 24.990 -1.991 -23.074 1.00 92.50 116 GLU A C 1
ATOM 939 O O . GLU A 1 116 ? 25.773 -2.318 -23.972 1.00 92.50 116 GLU A O 1
ATOM 944 N N . GLN A 1 117 ? 23.701 -2.350 -23.114 1.00 91.75 117 GLN A N 1
ATOM 945 C CA . GLN A 1 117 ? 23.119 -3.080 -24.246 1.00 91.75 117 GLN A CA 1
ATOM 946 C C . GLN A 1 117 ? 23.146 -2.255 -25.534 1.00 91.75 117 GLN A C 1
ATOM 948 O O . GLN A 1 117 ? 23.483 -2.787 -26.595 1.00 91.75 117 GLN A O 1
ATOM 953 N N . LEU A 1 118 ? 22.837 -0.959 -25.450 1.00 92.75 118 LEU A N 1
ATOM 954 C CA . LEU A 1 118 ? 22.875 -0.054 -26.593 1.00 92.75 118 LEU A CA 1
ATOM 955 C C . LEU A 1 118 ? 24.300 0.103 -27.136 1.00 92.75 118 LEU A C 1
ATOM 957 O O . LEU A 1 118 ? 24.491 0.075 -28.352 1.00 92.75 118 LEU A O 1
ATOM 961 N N . ILE A 1 119 ? 25.299 0.228 -26.257 1.00 94.12 119 ILE A N 1
ATOM 962 C CA . ILE A 1 119 ? 26.715 0.288 -26.642 1.00 94.12 119 ILE A CA 1
ATOM 963 C C . ILE A 1 119 ? 27.110 -0.997 -27.378 1.00 94.12 119 ILE A C 1
ATOM 965 O O . ILE A 1 119 ? 27.584 -0.926 -28.512 1.00 94.12 119 ILE A O 1
ATOM 969 N N . ARG A 1 120 ? 26.817 -2.175 -26.809 1.00 92.00 120 ARG A N 1
ATOM 970 C CA . ARG A 1 120 ? 27.109 -3.468 -27.457 1.00 92.00 120 ARG A CA 1
ATOM 971 C C . ARG A 1 120 ? 26.408 -3.623 -28.808 1.00 92.00 120 ARG A C 1
ATOM 973 O O . ARG A 1 120 ? 27.001 -4.136 -29.756 1.00 92.00 120 ARG A O 1
ATOM 980 N N . ALA A 1 121 ? 25.157 -3.178 -28.922 1.00 92.06 121 ALA A N 1
ATOM 981 C CA . ALA A 1 121 ? 24.412 -3.213 -30.178 1.00 92.06 121 ALA A CA 1
ATOM 982 C C . ALA A 1 121 ? 25.040 -2.292 -31.239 1.00 92.06 121 ALA A C 1
ATOM 984 O O . ALA A 1 121 ? 25.188 -2.699 -32.393 1.00 92.06 121 ALA A O 1
ATOM 985 N N . LYS A 1 122 ? 25.465 -1.082 -30.849 1.00 92.31 122 LYS A N 1
ATOM 986 C CA . LYS A 1 122 ? 26.169 -0.137 -31.730 1.00 92.31 122 LYS A CA 1
ATOM 987 C C . LYS A 1 122 ? 27.518 -0.686 -32.197 1.00 92.31 122 LYS A C 1
ATOM 989 O O . LYS A 1 122 ? 27.814 -0.604 -33.386 1.00 92.31 122 LYS A O 1
ATOM 994 N N . GLU A 1 123 ? 28.305 -1.291 -31.309 1.00 92.12 123 GLU A N 1
ATOM 995 C CA . GLU A 1 123 ? 29.576 -1.930 -31.676 1.00 92.12 123 GLU A CA 1
ATOM 996 C C . GLU A 1 123 ? 29.374 -3.110 -32.631 1.00 92.12 123 GLU A C 1
ATOM 998 O O . GLU A 1 123 ? 30.092 -3.238 -33.623 1.00 92.12 123 GLU A O 1
ATOM 1003 N N . ARG A 1 124 ? 28.356 -3.945 -32.386 1.00 89.50 124 ARG A N 1
ATOM 1004 C CA . ARG A 1 124 ? 28.002 -5.059 -33.275 1.00 89.50 124 ARG A CA 1
ATOM 1005 C C . ARG A 1 124 ? 27.590 -4.567 -34.664 1.00 89.50 124 ARG A C 1
ATOM 1007 O O . ARG A 1 124 ? 28.042 -5.122 -35.659 1.00 89.50 124 ARG A O 1
ATOM 1014 N N . MET A 1 125 ? 26.778 -3.513 -34.731 1.00 87.31 125 MET A N 1
ATOM 1015 C CA . MET A 1 125 ? 26.381 -2.866 -35.988 1.00 87.31 125 MET A CA 1
ATOM 1016 C C . MET A 1 125 ? 27.576 -2.266 -36.731 1.00 87.31 125 MET A C 1
ATOM 1018 O O . MET A 1 125 ? 27.655 -2.392 -37.949 1.00 87.31 125 MET A O 1
ATOM 1022 N N . LYS A 1 126 ? 28.516 -1.636 -36.015 1.00 88.88 126 LYS A N 1
ATOM 1023 C CA . LYS A 1 126 ? 29.741 -1.089 -36.611 1.00 88.88 126 LYS A CA 1
ATOM 1024 C C . LYS A 1 126 ? 30.585 -2.191 -37.259 1.00 88.88 126 LYS A C 1
ATOM 1026 O O . LYS A 1 126 ? 30.918 -2.071 -38.431 1.00 88.88 126 LYS A O 1
ATOM 1031 N N . ARG A 1 127 ? 30.833 -3.294 -36.542 1.00 84.56 127 ARG A N 1
ATOM 1032 C CA . ARG A 1 127 ? 31.580 -4.450 -37.073 1.00 84.56 127 ARG A CA 1
ATOM 1033 C C . ARG A 1 127 ? 30.898 -5.084 -38.284 1.00 84.56 127 ARG A C 1
ATOM 1035 O O . ARG A 1 127 ? 31.575 -5.437 -39.237 1.00 84.56 127 ARG A O 1
ATOM 1042 N N . LEU A 1 128 ? 29.567 -5.197 -38.262 1.00 82.38 128 LEU A N 1
ATOM 1043 C CA . LEU A 1 128 ? 28.799 -5.725 -39.394 1.00 82.38 128 LEU A CA 1
ATOM 1044 C C . LEU A 1 128 ? 28.925 -4.844 -40.644 1.00 82.38 128 LEU A C 1
ATOM 1046 O O . LEU A 1 128 ? 29.001 -5.377 -41.744 1.00 82.38 128 LEU A O 1
ATOM 1050 N N . LYS A 1 129 ? 28.980 -3.515 -40.491 1.00 78.81 129 LYS A N 1
ATOM 1051 C CA . LYS A 1 129 ? 29.200 -2.600 -41.621 1.00 78.81 129 LYS A CA 1
ATOM 1052 C C . LYS A 1 129 ? 30.609 -2.735 -42.201 1.00 78.81 129 LYS A C 1
ATOM 1054 O O . LYS A 1 129 ? 30.741 -2.834 -43.412 1.00 78.81 129 LYS A O 1
ATOM 1059 N N . GLU A 1 130 ? 31.629 -2.836 -41.349 1.00 75.50 130 GLU A N 1
ATOM 1060 C CA . GLU A 1 130 ? 33.027 -3.021 -41.776 1.00 75.50 130 GLU A CA 1
ATOM 1061 C C . GLU A 1 130 ? 33.250 -4.352 -42.526 1.00 75.50 130 GLU A C 1
ATOM 1063 O O . GLU A 1 130 ? 34.084 -4.424 -43.420 1.00 75.50 130 GLU A O 1
ATOM 1068 N N . THR A 1 131 ? 32.473 -5.399 -42.226 1.00 63.75 131 THR A N 1
ATOM 1069 C CA . THR A 1 131 ? 32.534 -6.690 -42.942 1.00 63.75 131 THR A CA 1
ATOM 1070 C C . THR A 1 131 ? 31.781 -6.732 -44.276 1.00 63.75 131 THR A C 1
ATOM 1072 O O . THR A 1 131 ? 31.964 -7.682 -45.030 1.00 63.75 131 THR A O 1
ATOM 1075 N N . VAL A 1 132 ? 30.923 -5.749 -44.573 1.00 61.03 132 VAL A N 1
ATOM 1076 C CA . VAL A 1 132 ? 30.129 -5.693 -45.821 1.00 61.03 132 VAL A CA 1
ATOM 1077 C C . VAL A 1 132 ? 30.809 -4.807 -46.883 1.00 61.03 132 VAL A C 1
ATOM 1079 O O . VAL A 1 132 ? 30.439 -4.859 -48.050 1.00 61.03 132 VAL A O 1
ATOM 1082 N N . GLU A 1 133 ? 31.852 -4.054 -46.514 1.00 55.56 133 GLU A N 1
ATOM 1083 C CA . GLU A 1 133 ? 32.658 -3.203 -47.410 1.00 55.56 133 GLU A CA 1
ATOM 1084 C C . GLU A 1 133 ? 33.938 -3.889 -47.941 1.00 55.56 133 GLU A C 1
ATOM 1086 O O . GLU A 1 133 ? 34.936 -3.222 -48.212 1.00 55.56 133 GLU A O 1
ATOM 1091 N N . ILE A 1 134 ? 33.937 -5.216 -48.109 1.00 54.56 134 ILE A N 1
ATOM 1092 C CA . ILE A 1 134 ? 35.008 -5.919 -48.837 1.00 54.56 134 ILE A CA 1
ATOM 1093 C C . ILE A 1 134 ? 34.484 -6.236 -50.252 1.00 54.56 134 ILE A C 1
ATOM 1095 O O . ILE A 1 134 ? 33.551 -7.036 -50.351 1.00 54.56 134 ILE A O 1
ATOM 1099 N N . PRO A 1 135 ? 35.007 -5.590 -51.317 1.00 56.31 135 PRO A N 1
ATOM 1100 C CA 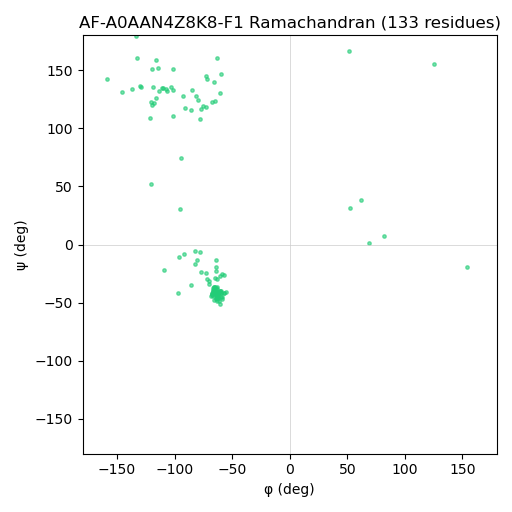. PRO A 1 135 ? 34.664 -5.904 -52.707 1.00 56.31 135 PRO A CA 1
ATOM 1101 C C . PRO A 1 135 ? 35.154 -7.288 -53.153 1.00 56.31 135 PRO A C 1
ATOM 1103 O O . PRO A 1 135 ? 36.171 -7.774 -52.605 1.00 56.31 135 PRO A O 1
#

InterPro domains:
  IPR012677 Nucleotide-binding alpha-beta plait domain superfamily [G3DSA:3.30.70.330] (4-125)
  IPR035979 RNA-binding domain superfamily [SSF54928] (5-76)

Mean predicted aligned error: 11.26 Å

Solvent-accessible surface area (backbone atoms only — not comparable to full-atom values): 7576 Å² total; per-residue (Å²): 131,87,65,40,47,36,35,35,34,59,36,41,79,87,67,50,39,70,69,53,47,49,60,64,51,53,76,62,47,53,66,73,46,77,46,72,49,83,50,95,88,41,91,57,22,40,31,37,39,32,23,71,39,61,66,41,53,46,53,54,48,73,78,36,34,63,46,74,49,93,88,40,66,32,38,51,42,61,53,87,87,46,80,69,32,55,56,50,45,53,52,40,53,52,51,50,52,50,51,54,50,54,53,49,52,49,51,53,53,50,52,53,53,52,51,55,52,50,50,53,50,52,54,52,53,51,54,54,52,66,69,69,72,67,132

Organism: NCBI:txid1317129

Sequence (135 aa):
MDLPRLFLHNVDKKHHGLSVLDEYFGKYHGVEAITISSSPRNPLRTGMIRFKTIDDAKRVLEDGPVHTINGHDVFLTPREGTDENKKLLALTSAALKKKEEEEKEEKKKEEKRREEQLIRAKERMKRLKETVEIP

Nearest PDB structures (foldseek):
  5d78-assembly1_A  TM=8.577E-01  e=2.914E-04  Saccharomyces cerevisiae S288C
  2cqi-assembly1_A  TM=8.462E-01  e=1.158E-03  Ho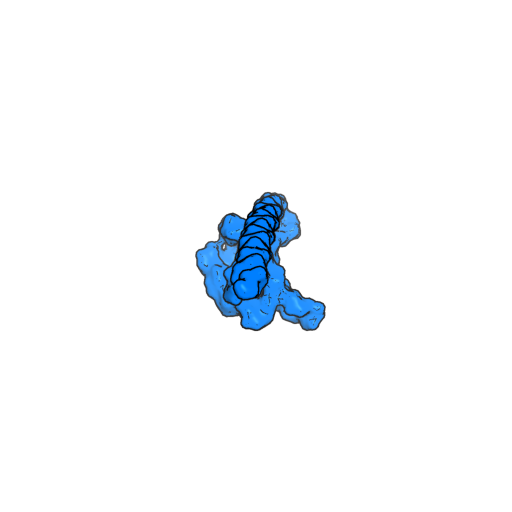mo sapiens
  2err-assembly1_A  TM=7.499E-01  e=5.455E-04  Homo sapiens
  2cq3-assembly1_A  TM=7.884E-01  e=1.686E-03  Homo sapiens
  5o2v-assembly1_A  TM=8.471E-01  e=7.594E-03  Homo sapiens

Secondary structure (DSSP, 8-state):
-PPPEEEEEEE-TTT--HHHHHHHHHTTS-EEEEEEE--TT-SSEEEEEEESSHHHHHHHHHS-SEEEETTEEEEEEEPTTSHHHHHHHHHHHHHHHHHHHHHHHHHHHHHHHHHHHHHHHHHHHHHHHHTT---

Radius of gyration: 23.39 Å; Cα contacts (8 Å, |Δi|>4): 160; chains: 1; bounding box: 54×26×77 Å

Foldseek 3Di:
DDFWKKKKWQQQPVFRDQVQVCVVLVVLPQFPDKAWDPDVPDNIIMIMTTGNDVVSVVVVCVVNQWDQGPNDIMGIATDPDDPSSVVSNVSNVVRVVVVVVVVVVVVVVVVVVVVVVVVVVVVVVVVVVVVVPDD